Protein AF-A0ABD0QW19-F1 (afdb_monomer)

Radius of gyration: 13.27 Å; Cα contacts (8 Å, |Δi|>4): 76; chains: 1; bounding box: 31×26×3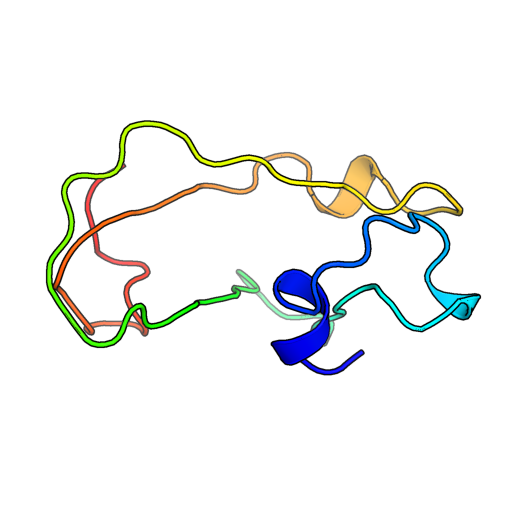1 Å

Structure (mmCIF, N/CA/C/O backbone):
data_AF-A0ABD0QW19-F1
#
_entry.id   AF-A0ABD0QW19-F1
#
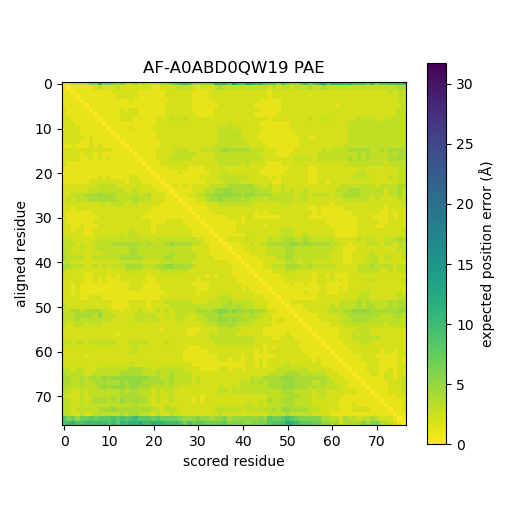loop_
_atom_site.group_PDB
_atom_site.id
_atom_site.type_symbol
_atom_site.label_atom_id
_atom_site.label_alt_id
_atom_site.label_comp_id
_atom_site.label_asym_id
_atom_site.label_entity_id
_atom_site.label_seq_id
_atom_site.pdbx_PDB_ins_code
_atom_site.Cartn_x
_atom_site.Cartn_y
_atom_site.Cartn_z
_atom_site.occupancy
_atom_site.B_iso_or_equiv
_atom_site.auth_seq_id
_atom_site.auth_comp_id
_atom_site.auth_asym_id
_atom_site.auth_atom_id
_atom_site.pdbx_PDB_model_num
ATOM 1 N N . GLY A 1 1 ? -0.355 2.944 -11.505 1.00 86.88 1 GLY A N 1
ATOM 2 C CA . GLY A 1 1 ? -1.522 2.051 -11.436 1.00 86.88 1 GLY A CA 1
ATOM 3 C C . GLY A 1 1 ? -2.546 2.725 -10.561 1.00 86.88 1 GLY A C 1
ATOM 4 O O . GLY A 1 1 ? -2.121 3.359 -9.601 1.00 86.88 1 GLY A O 1
ATOM 5 N N . GLY A 1 2 ? -3.832 2.645 -10.906 1.00 97.69 2 GLY A N 1
ATOM 6 C CA . GLY A 1 2 ? -4.898 3.229 -10.087 1.00 97.69 2 GLY A CA 1
ATOM 7 C C . GLY A 1 2 ? -4.905 2.673 -8.662 1.00 97.69 2 GLY A C 1
ATOM 8 O O . GLY A 1 2 ? -4.329 1.612 -8.407 1.00 97.69 2 GLY A O 1
ATOM 9 N N . ALA A 1 3 ? -5.478 3.432 -7.729 1.00 98.38 3 ALA A N 1
ATOM 10 C CA . ALA A 1 3 ? -5.476 3.122 -6.301 1.00 98.38 3 ALA A CA 1
ATOM 11 C C . ALA A 1 3 ? -6.295 1.862 -5.970 1.00 98.38 3 ALA A C 1
ATOM 13 O O . ALA A 1 3 ? -5.951 1.137 -5.039 1.00 98.38 3 ALA A O 1
ATOM 14 N N . GLU A 1 4 ? -7.326 1.576 -6.761 1.00 98.50 4 GLU A N 1
ATOM 15 C CA . GLU A 1 4 ? -8.222 0.426 -6.635 1.00 98.50 4 GLU A CA 1
ATOM 16 C C . GLU A 1 4 ? -7.495 -0.924 -6.718 1.00 98.50 4 GLU A C 1
ATOM 18 O O . GLU A 1 4 ? -7.928 -1.902 -6.118 1.00 98.50 4 GLU A O 1
ATOM 23 N N . LYS A 1 5 ? -6.330 -0.965 -7.373 1.00 98.56 5 LYS A N 1
ATOM 24 C CA . 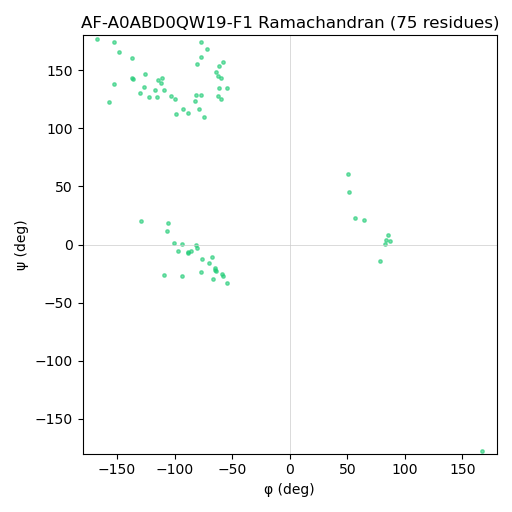LYS A 1 5 ? -5.526 -2.184 -7.554 1.00 98.56 5 LYS A CA 1
ATOM 25 C C . LYS A 1 5 ? -4.970 -2.764 -6.253 1.00 98.56 5 LYS A C 1
ATOM 27 O O . LYS A 1 5 ? -4.608 -3.925 -6.213 1.00 98.56 5 LYS A O 1
ATOM 32 N N . ALA A 1 6 ? -4.883 -1.979 -5.178 1.00 98.38 6 ALA A N 1
ATOM 33 C CA . ALA A 1 6 ? -4.460 -2.502 -3.874 1.00 98.38 6 ALA A CA 1
ATOM 34 C C . ALA A 1 6 ? -5.561 -3.310 -3.160 1.00 98.38 6 ALA A C 1
ATOM 36 O O . ALA A 1 6 ? -5.273 -3.980 -2.170 1.00 98.38 6 ALA A O 1
ATOM 37 N N . VAL A 1 7 ? -6.810 -3.238 -3.636 1.00 98.31 7 VAL A N 1
ATOM 38 C CA . VAL A 1 7 ? -7.985 -3.904 -3.046 1.00 98.31 7 VAL A CA 1
ATOM 39 C C . VAL A 1 7 ? -8.781 -4.704 -4.084 1.00 98.31 7 VAL A C 1
ATOM 41 O O . VAL A 1 7 ? -9.939 -5.035 -3.857 1.00 98.31 7 VAL A O 1
ATOM 44 N N . ASP A 1 8 ? -8.161 -5.050 -5.215 1.00 98.38 8 ASP A N 1
ATOM 45 C CA . ASP A 1 8 ? -8.792 -5.798 -6.313 1.00 98.38 8 ASP A CA 1
ATOM 46 C C . ASP A 1 8 ? -8.845 -7.324 -6.082 1.00 98.38 8 ASP A C 1
ATOM 48 O O . ASP A 1 8 ? -9.369 -8.069 -6.909 1.00 98.38 8 ASP A O 1
ATOM 52 N N . GLY A 1 9 ? -8.316 -7.802 -4.951 1.00 98.38 9 GLY A N 1
ATOM 53 C CA . GLY A 1 9 ? -8.287 -9.218 -4.580 1.00 98.38 9 GLY A CA 1
ATOM 54 C C . GLY A 1 9 ? -7.138 -10.021 -5.197 1.00 98.38 9 GLY A C 1
ATOM 55 O O . GLY A 1 9 ? -7.017 -11.213 -4.905 1.00 98.38 9 GLY A O 1
ATOM 56 N N . ASN A 1 10 ? -6.265 -9.401 -5.993 1.00 98.50 10 ASN A N 1
ATOM 57 C CA . ASN A 1 10 ? -5.130 -10.056 -6.630 1.00 98.50 10 ASN A CA 1
ATOM 58 C C . ASN A 1 10 ? -3.799 -9.606 -5.990 1.00 98.50 10 ASN A C 1
ATOM 60 O O . ASN A 1 10 ? -3.552 -8.435 -5.728 1.00 98.50 10 ASN A O 1
ATOM 64 N N . ARG A 1 11 ? -2.932 -10.579 -5.675 1.00 98.50 11 ARG A N 1
ATOM 65 C CA . ARG A 1 11 ? -1.646 -10.370 -4.981 1.00 98.50 11 ARG A CA 1
ATOM 66 C C . ARG A 1 11 ? -0.437 -10.495 -5.910 1.00 98.50 11 ARG A C 1
ATOM 68 O O . ARG A 1 11 ? 0.673 -10.730 -5.430 1.00 98.50 11 ARG A O 1
ATOM 75 N N . ASP A 1 12 ? -0.633 -10.399 -7.224 1.00 98.50 12 ASP A N 1
ATOM 76 C CA . ASP A 1 12 ? 0.478 -10.418 -8.175 1.00 98.50 12 ASP A CA 1
ATOM 77 C C . ASP A 1 12 ? 1.434 -9.252 -7.881 1.00 98.50 12 ASP A C 1
ATOM 79 O O . ASP A 1 12 ? 1.043 -8.087 -7.804 1.00 98.50 12 ASP A O 1
ATOM 83 N N . THR A 1 13 ? 2.705 -9.586 -7.680 1.00 98.38 13 THR A N 1
ATOM 84 C CA . THR A 1 13 ? 3.736 -8.627 -7.279 1.00 98.38 13 THR A CA 1
ATOM 85 C C . THR A 1 13 ? 4.409 -7.957 -8.475 1.00 98.38 13 THR A C 1
ATOM 87 O O . THR A 1 13 ? 5.202 -7.032 -8.289 1.00 98.38 13 THR A O 1
ATOM 90 N N . ASN A 1 14 ? 4.125 -8.400 -9.703 1.00 98.44 14 ASN A N 1
ATOM 91 C CA . ASN A 1 14 ? 4.668 -7.815 -10.916 1.00 98.44 14 ASN A CA 1
ATOM 92 C C . ASN A 1 14 ? 3.773 -6.669 -11.397 1.00 98.44 14 ASN A C 1
ATOM 94 O O . ASN A 1 14 ? 2.665 -6.881 -11.888 1.00 98.44 14 ASN A O 1
ATOM 98 N N . TYR A 1 15 ? 4.287 -5.438 -11.358 1.00 97.81 15 TYR A N 1
ATOM 99 C CA . TYR A 1 15 ? 3.521 -4.252 -11.762 1.00 97.81 15 TYR A CA 1
ATOM 100 C C . TYR A 1 15 ? 2.938 -4.348 -13.180 1.00 97.81 15 TYR A C 1
ATOM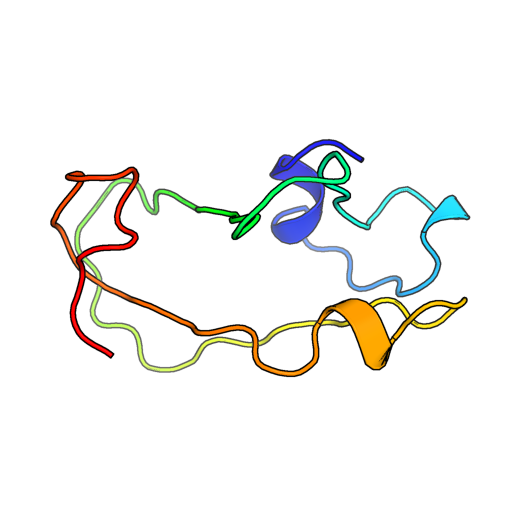 102 O O . TYR A 1 15 ? 1.841 -3.845 -13.440 1.00 97.81 15 TYR A O 1
ATOM 110 N N . ARG A 1 16 ? 3.632 -5.028 -14.105 1.00 97.50 16 ARG A N 1
ATOM 111 C CA . ARG A 1 16 ? 3.166 -5.205 -15.490 1.00 97.50 16 ARG A CA 1
ATOM 112 C C . ARG A 1 16 ? 1.958 -6.136 -15.611 1.00 97.50 16 ARG A C 1
ATOM 114 O O . ARG A 1 16 ? 1.296 -6.106 -16.641 1.00 97.50 16 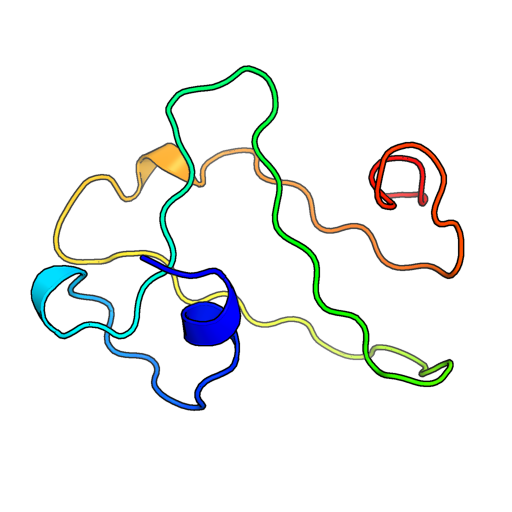ARG A O 1
ATOM 121 N N . LYS A 1 17 ? 1.648 -6.926 -14.579 1.00 98.00 17 LYS A N 1
ATOM 122 C CA . LYS A 1 17 ? 0.446 -7.773 -14.504 1.00 98.00 17 LYS A CA 1
ATOM 123 C C . LYS A 1 17 ? -0.805 -6.998 -14.099 1.00 98.00 17 LYS A C 1
ATOM 125 O O . LYS A 1 17 ? -1.898 -7.545 -14.116 1.00 98.00 17 LYS A O 1
ATOM 130 N N . GLY A 1 18 ? -0.660 -5.706 -13.800 1.00 97.44 18 GLY A N 1
ATOM 131 C CA . GLY A 1 18 ? -1.788 -4.794 -13.675 1.00 97.44 18 GLY A CA 1
ATOM 132 C C . GLY A 1 18 ? -2.459 -4.773 -12.304 1.00 97.44 18 GLY A C 1
ATOM 133 O O . GLY A 1 18 ? -3.451 -4.062 -12.196 1.00 97.44 18 GLY A O 1
ATOM 134 N N . SER A 1 19 ? -1.896 -5.433 -11.287 1.00 98.25 19 SER A N 1
ATOM 135 C CA . SER A 1 19 ? -2.459 -5.551 -9.925 1.00 98.25 19 SER A CA 1
ATOM 136 C C . SER A 1 19 ? -1.739 -4.704 -8.865 1.00 98.25 19 SER A C 1
ATOM 138 O O . SER A 1 19 ? -1.922 -4.884 -7.671 1.00 98.25 19 SER A O 1
ATOM 140 N N . CYS A 1 20 ? -0.861 -3.788 -9.277 1.00 98.44 20 CYS A N 1
ATOM 141 C CA . CYS A 1 20 ? -0.123 -2.923 -8.356 1.00 98.44 20 CYS A CA 1
ATOM 142 C C . CYS A 1 20 ? -0.533 -1.453 -8.528 1.00 98.44 20 CYS A C 1
ATOM 144 O O . CYS A 1 20 ? -0.695 -0.953 -9.653 1.00 98.44 20 CYS A O 1
ATOM 146 N N . THR A 1 21 ? -0.630 -0.728 -7.414 1.00 98.38 21 THR A N 1
ATOM 147 C CA . THR A 1 21 ? -0.786 0.733 -7.407 1.00 98.38 21 THR A CA 1
ATOM 148 C C . THR A 1 21 ? 0.559 1.414 -7.697 1.00 98.38 21 THR A C 1
ATOM 150 O O . THR A 1 21 ? 1.623 0.794 -7.634 1.00 98.38 21 THR A O 1
ATOM 153 N N . LEU A 1 22 ? 0.532 2.688 -8.099 1.00 97.94 22 LEU A N 1
ATOM 154 C CA . LEU A 1 22 ? 1.736 3.523 -8.199 1.00 97.94 22 LEU A CA 1
ATOM 155 C C . LEU A 1 22 ? 1.323 4.994 -8.126 1.00 97.94 22 LEU A C 1
ATOM 157 O O . LEU A 1 22 ? 0.536 5.429 -8.968 1.00 97.94 22 LEU A O 1
ATOM 161 N N . THR A 1 23 ? 1.864 5.732 -7.161 1.00 98.00 23 THR A N 1
ATOM 162 C CA . THR A 1 23 ? 1.719 7.190 -7.056 1.00 98.00 23 THR A CA 1
ATOM 163 C C . THR A 1 23 ? 2.635 7.903 -8.052 1.00 98.00 23 THR A C 1
ATOM 165 O O . THR A 1 23 ? 3.465 7.285 -8.726 1.00 98.00 23 THR A O 1
ATOM 168 N N . LYS A 1 24 ? 2.518 9.230 -8.138 1.00 97.31 24 LYS A N 1
ATOM 169 C CA . LYS A 1 24 ? 3.586 10.039 -8.734 1.00 97.31 24 LYS A CA 1
ATOM 170 C C . LYS A 1 24 ? 4.786 10.076 -7.778 1.00 97.31 24 LYS A C 1
ATOM 172 O O . LYS A 1 24 ? 4.696 9.662 -6.621 1.00 97.31 24 LYS A O 1
ATOM 177 N N . THR A 1 25 ? 5.919 10.568 -8.266 1.00 96.38 25 THR A N 1
ATOM 178 C CA . THR A 1 25 ? 7.030 10.943 -7.388 1.00 96.38 25 THR A CA 1
ATOM 179 C C . THR A 1 25 ? 6.656 12.244 -6.689 1.00 96.38 25 THR A C 1
ATOM 181 O O . THR A 1 25 ? 6.573 13.286 -7.335 1.00 96.38 25 THR A O 1
ATOM 184 N N . GLU A 1 26 ? 6.402 12.174 -5.388 1.00 96.06 26 GLU A N 1
ATOM 185 C CA . GLU A 1 26 ? 5.960 13.302 -4.567 1.00 96.06 26 GLU A CA 1
ATOM 186 C C . GLU A 1 26 ? 6.482 13.167 -3.132 1.00 96.06 26 GLU A C 1
ATOM 188 O O . GLU A 1 26 ? 6.979 12.110 -2.739 1.00 96.06 26 GLU A O 1
ATOM 193 N N . PHE A 1 27 ? 6.417 14.254 -2.361 1.00 96.31 27 PHE A N 1
ATOM 194 C CA . PHE A 1 27 ? 6.804 14.245 -0.953 1.00 96.31 27 PHE A CA 1
ATOM 195 C C . PHE A 1 27 ? 5.695 13.599 -0.117 1.00 96.31 27 PHE A C 1
ATOM 197 O O . PHE A 1 27 ? 4.542 14.008 -0.218 1.00 96.31 27 PHE A O 1
ATOM 204 N N . ASN A 1 28 ? 6.050 12.612 0.711 1.00 95.81 28 ASN A N 1
ATOM 205 C CA . ASN A 1 28 ? 5.116 11.835 1.537 1.00 95.81 28 ASN A CA 1
ATOM 206 C C . ASN A 1 28 ? 3.913 11.268 0.747 1.00 95.81 28 ASN A C 1
ATOM 208 O O . ASN A 1 28 ? 2.764 11.601 1.056 1.00 95.81 28 ASN A O 1
ATOM 212 N N . PRO A 1 29 ? 4.152 10.412 -0.269 1.00 97.62 29 PRO A N 1
ATOM 213 C CA . PRO A 1 29 ? 3.070 9.771 -1.007 1.00 97.62 29 PRO A CA 1
ATOM 214 C C . PRO A 1 29 ? 2.248 8.882 -0.071 1.00 97.62 29 PRO A C 1
ATOM 216 O O . PRO A 1 29 ? 2.789 8.232 0.826 1.00 97.62 29 PRO A O 1
ATOM 219 N N . TRP A 1 30 ? 0.941 8.822 -0.305 1.00 97.81 30 TRP A N 1
ATOM 220 C CA . TRP A 1 30 ? 0.016 8.054 0.521 1.00 97.81 30 TRP A CA 1
ATOM 221 C C . TRP A 1 30 ? -0.992 7.293 -0.338 1.00 97.81 30 TRP A C 1
ATOM 223 O O . TRP A 1 30 ? -1.227 7.596 -1.508 1.00 97.81 30 TRP A O 1
ATOM 233 N N . TRP A 1 31 ? -1.595 6.282 0.275 1.00 98.25 31 TRP A N 1
ATOM 234 C CA . TRP A 1 31 ? -2.735 5.552 -0.256 1.00 98.25 31 TRP A CA 1
ATOM 235 C C . TRP A 1 31 ? -3.724 5.333 0.885 1.00 98.25 31 TRP A C 1
ATOM 237 O O . TRP A 1 31 ? -3.314 5.112 2.025 1.00 98.25 31 TRP A O 1
ATOM 247 N N . ARG A 1 32 ? -5.021 5.403 0.587 1.00 97.94 32 ARG A N 1
ATOM 248 C CA . ARG A 1 32 ? -6.089 5.226 1.571 1.00 97.94 32 ARG A CA 1
ATOM 249 C C . ARG A 1 32 ? -7.187 4.347 0.995 1.00 97.94 32 ARG A C 1
ATOM 251 O O . ARG A 1 32 ? -7.571 4.523 -0.159 1.00 97.94 32 ARG A O 1
ATOM 258 N N . VAL A 1 33 ? -7.748 3.495 1.845 1.00 97.75 33 VAL A N 1
ATOM 259 C CA . VAL A 1 33 ? -9.040 2.840 1.627 1.00 97.75 33 VAL A CA 1
ATOM 260 C C . VAL A 1 33 ? -10.055 3.370 2.630 1.00 97.75 33 VAL A C 1
ATOM 262 O O . VAL A 1 33 ? -9.726 3.587 3.794 1.00 97.75 33 VAL A O 1
ATOM 265 N N . ASP A 1 34 ? -11.274 3.596 2.156 1.00 97.19 34 ASP A N 1
ATOM 266 C CA . ASP A 1 34 ? -12.443 3.834 2.995 1.00 97.19 34 ASP A CA 1
ATOM 267 C C . ASP A 1 34 ? -13.228 2.520 3.087 1.00 97.19 34 ASP A C 1
ATOM 269 O O . ASP A 1 34 ? -13.546 1.916 2.061 1.00 97.19 34 ASP A O 1
ATOM 273 N N . LEU A 1 35 ? -13.484 2.048 4.308 1.00 97.50 35 LEU A N 1
ATOM 274 C CA . LEU A 1 35 ? -14.203 0.796 4.553 1.00 97.50 35 LEU A CA 1
ATOM 275 C C . LEU A 1 35 ? -15.730 0.988 4.568 1.00 97.50 35 LEU A C 1
ATOM 277 O O . LEU A 1 35 ? -16.462 0.010 4.691 1.00 97.50 35 LEU A O 1
ATOM 281 N N . GLY A 1 36 ? -16.221 2.228 4.475 1.00 97.25 36 GLY A N 1
ATOM 282 C CA . GLY A 1 36 ? -17.643 2.581 4.468 1.00 97.25 36 GLY A CA 1
ATOM 283 C C . GLY A 1 36 ? -18.319 2.571 5.843 1.00 97.25 36 GLY A C 1
ATOM 284 O O . GLY A 1 36 ? -19.414 3.109 5.986 1.00 97.25 36 GLY A O 1
ATOM 285 N N . ASN A 1 37 ? -17.685 1.989 6.866 1.00 97.56 37 ASN A N 1
ATOM 286 C CA . ASN A 1 37 ? -18.136 2.025 8.256 1.00 97.56 37 ASN A CA 1
ATOM 287 C C . ASN A 1 37 ? -16.942 1.888 9.218 1.00 97.56 37 ASN A C 1
ATOM 289 O O . ASN A 1 37 ? -15.808 1.652 8.798 1.00 97.56 37 ASN A O 1
ATOM 293 N N . VAL A 1 38 ? -17.198 2.026 10.517 1.00 97.44 38 VAL A N 1
ATOM 294 C CA . VAL A 1 38 ? -16.198 1.851 11.569 1.00 97.44 38 VAL A CA 1
ATOM 295 C C . VAL A 1 38 ? -16.036 0.366 11.881 1.00 97.44 38 VAL A C 1
ATOM 297 O O . VAL A 1 38 ? -16.990 -0.314 12.254 1.00 97.44 38 VAL A O 1
ATOM 300 N N . TYR A 1 39 ? -14.802 -0.122 11.773 1.00 97.50 39 TYR A N 1
ATOM 301 C CA . TYR A 1 39 ? -14.437 -1.503 12.078 1.00 97.50 39 TYR A CA 1
ATOM 302 C C . TYR A 1 39 ? -13.299 -1.549 13.095 1.00 97.50 39 TYR A C 1
ATOM 304 O O . TYR A 1 39 ? -12.391 -0.718 13.070 1.00 97.50 39 TYR A O 1
ATOM 312 N N . SER A 1 40 ? -13.311 -2.568 13.955 1.00 97.50 40 SER A N 1
ATOM 313 C CA . SER A 1 40 ? -12.126 -2.935 14.731 1.00 97.50 40 SER A CA 1
ATOM 314 C C . SER A 1 40 ? -11.178 -3.728 13.830 1.00 97.50 40 SER A C 1
ATOM 316 O O . SER A 1 40 ? -11.539 -4.793 13.323 1.00 97.50 40 SER A O 1
ATOM 318 N N . ILE A 1 41 ? -9.982 -3.193 13.584 1.00 97.19 41 ILE A N 1
ATOM 319 C CA . ILE A 1 41 ? -9.011 -3.796 12.666 1.00 97.19 41 ILE A CA 1
ATOM 320 C C . ILE A 1 41 ? -8.067 -4.711 13.443 1.00 97.19 41 ILE A C 1
ATOM 322 O O . ILE A 1 41 ? -7.290 -4.251 14.272 1.00 97.19 41 ILE A O 1
ATOM 326 N N . SER A 1 42 ? -8.101 -6.009 13.141 1.00 97.69 42 SER A N 1
ATOM 327 C CA . SER A 1 42 ? -7.223 -7.006 13.771 1.00 97.69 42 SER A CA 1
ATOM 328 C C . SER A 1 42 ? -5.937 -7.276 12.988 1.00 97.69 42 SER A C 1
ATOM 330 O O . SER A 1 42 ? -4.933 -7.691 13.564 1.00 97.69 42 SER A O 1
ATOM 332 N N . LYS A 1 43 ? -5.952 -7.074 11.665 1.00 97.69 43 LYS A N 1
ATOM 333 C CA . LYS A 1 43 ? -4.812 -7.357 10.792 1.00 97.69 43 LYS A CA 1
ATOM 334 C C . LYS A 1 43 ? -4.827 -6.475 9.553 1.00 97.69 43 LYS A C 1
ATOM 336 O O . LYS A 1 43 ? -5.846 -6.350 8.882 1.00 97.69 43 LYS A O 1
ATOM 341 N N . VAL A 1 44 ? -3.647 -5.978 9.196 1.00 97.69 44 VAL A N 1
ATOM 342 C CA . VAL A 1 44 ? -3.356 -5.385 7.888 1.00 97.69 44 VAL A CA 1
ATOM 343 C C . VAL A 1 44 ? -2.280 -6.235 7.217 1.00 97.69 44 VAL A C 1
ATOM 345 O O . VAL A 1 44 ? -1.295 -6.612 7.849 1.00 97.69 44 VAL A O 1
ATOM 348 N N . ALA A 1 45 ? -2.476 -6.578 5.946 1.00 98.12 45 ALA A N 1
ATOM 349 C CA . ALA A 1 45 ? -1.497 -7.309 5.147 1.00 98.12 45 ALA A CA 1
ATOM 350 C C . ALA A 1 45 ? -1.151 -6.488 3.905 1.00 98.12 45 ALA A C 1
ATOM 352 O O . ALA A 1 45 ? -2.048 -6.086 3.169 1.00 98.12 45 ALA A O 1
ATOM 353 N N . ILE A 1 46 ? 0.141 -6.258 3.671 1.00 98.38 46 ILE A N 1
ATOM 354 C CA . ILE A 1 46 ? 0.636 -5.492 2.525 1.00 98.38 46 ILE A CA 1
ATOM 355 C C . ILE A 1 46 ? 1.454 -6.418 1.628 1.00 98.38 46 ILE A C 1
ATOM 357 O O . ILE A 1 46 ? 2.397 -7.067 2.083 1.00 98.38 46 ILE A O 1
ATOM 361 N N . THR A 1 47 ? 1.111 -6.453 0.343 1.00 98.50 47 THR A N 1
ATOM 362 C CA . THR A 1 47 ? 1.891 -7.132 -0.693 1.00 98.50 47 THR A CA 1
ATOM 363 C C . THR A 1 47 ? 2.739 -6.094 -1.421 1.00 98.50 47 THR A C 1
ATOM 365 O O . THR A 1 47 ? 2.211 -5.214 -2.094 1.00 98.50 47 THR A O 1
ATOM 368 N N . ASN A 1 48 ? 4.062 -6.165 -1.255 1.00 98.44 48 ASN A N 1
ATOM 369 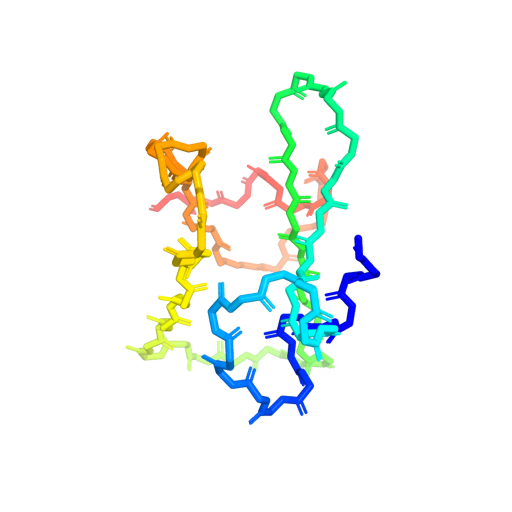C CA . ASN A 1 48 ? 4.987 -5.244 -1.917 1.00 98.44 48 ASN A CA 1
ATOM 370 C C . ASN A 1 48 ? 5.250 -5.671 -3.371 1.00 98.44 48 ASN A C 1
ATOM 372 O O . ASN A 1 48 ? 5.160 -6.853 -3.713 1.00 98.44 48 ASN A O 1
ATOM 376 N N . ARG A 1 49 ? 5.635 -4.711 -4.212 1.00 98.12 49 ARG A N 1
ATOM 377 C CA . ARG A 1 49 ? 6.076 -4.968 -5.584 1.00 98.12 49 ARG A CA 1
ATOM 378 C C . ARG A 1 49 ? 7.326 -5.857 -5.587 1.00 98.12 49 ARG A C 1
ATOM 380 O O . ARG A 1 49 ? 8.269 -5.621 -4.833 1.00 98.12 49 ARG A O 1
ATOM 387 N N . GLY A 1 50 ? 7.325 -6.868 -6.451 1.00 98.06 50 GLY A N 1
ATOM 388 C CA . GLY A 1 50 ? 8.340 -7.921 -6.510 1.00 98.06 50 GLY A CA 1
ATOM 389 C C . GLY A 1 50 ? 9.251 -7.857 -7.736 1.00 98.06 50 GLY A C 1
ATOM 390 O O . GLY A 1 50 ? 10.392 -8.300 -7.653 1.00 98.06 50 GLY A O 1
ATOM 391 N N . ASP A 1 51 ? 8.796 -7.281 -8.855 1.00 97.88 51 ASP A N 1
ATOM 392 C CA . ASP A 1 51 ? 9.570 -7.226 -10.107 1.00 97.88 51 ASP A CA 1
ATOM 393 C C . ASP A 1 51 ? 10.688 -6.167 -10.102 1.00 97.88 51 ASP A C 1
ATOM 395 O O . ASP A 1 51 ? 11.656 -6.289 -10.848 1.00 97.88 51 ASP A O 1
ATOM 399 N N . CYS A 1 52 ? 10.579 -5.130 -9.266 1.00 97.19 52 CYS A N 1
ATOM 400 C CA . CYS A 1 52 ? 11.636 -4.152 -9.003 1.00 97.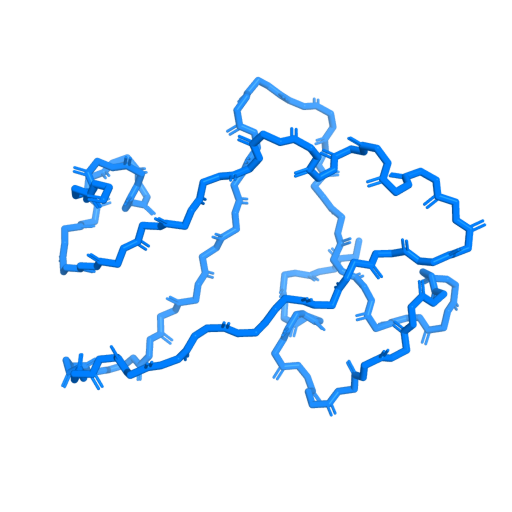19 52 CYS A CA 1
ATOM 401 C C . CYS A 1 52 ? 11.289 -3.300 -7.780 1.00 97.19 52 CYS A C 1
ATOM 403 O O . CYS A 1 52 ? 10.166 -3.344 -7.275 1.00 97.19 52 CYS A O 1
ATOM 405 N N . CYS A 1 53 ? 12.218 -2.420 -7.402 1.00 96.50 53 CYS A N 1
ATOM 406 C CA . CYS A 1 53 ? 11.888 -1.188 -6.689 1.00 96.50 53 CYS A CA 1
ATOM 407 C C . CYS A 1 53 ? 11.272 -1.388 -5.289 1.00 96.50 53 CYS A C 1
ATOM 409 O O . CYS A 1 53 ? 10.575 -0.513 -4.766 1.00 96.50 53 CYS A O 1
ATOM 411 N N . LYS A 1 54 ? 11.493 -2.568 -4.701 1.00 96.38 54 LYS A N 1
ATOM 412 C CA . LYS A 1 54 ? 10.942 -3.014 -3.413 1.00 96.38 54 LYS A CA 1
ATOM 413 C C . LYS A 1 54 ? 11.313 -2.086 -2.257 1.00 96.38 54 LYS A C 1
ATOM 415 O O . LYS A 1 54 ? 10.573 -1.990 -1.281 1.00 96.38 54 LYS A O 1
ATOM 420 N N . GLU A 1 55 ? 12.437 -1.386 -2.378 1.00 97.88 55 GLU A N 1
ATOM 421 C CA . GLU A 1 55 ? 12.941 -0.412 -1.415 1.00 97.88 55 GLU A CA 1
ATOM 422 C C . GLU A 1 55 ? 12.048 0.825 -1.267 1.00 97.88 55 GLU A C 1
ATOM 424 O O . GLU A 1 55 ? 12.087 1.461 -0.219 1.00 97.88 55 GLU A O 1
ATOM 429 N N . ARG A 1 56 ? 11.202 1.143 -2.258 1.00 97.56 56 ARG A N 1
ATOM 430 C CA . ARG A 1 56 ? 10.330 2.332 -2.229 1.00 97.56 56 ARG A CA 1
ATOM 431 C C . ARG A 1 56 ? 9.284 2.311 -1.116 1.00 97.56 56 ARG A C 1
ATOM 433 O O . ARG A 1 56 ? 8.802 3.368 -0.734 1.00 97.56 5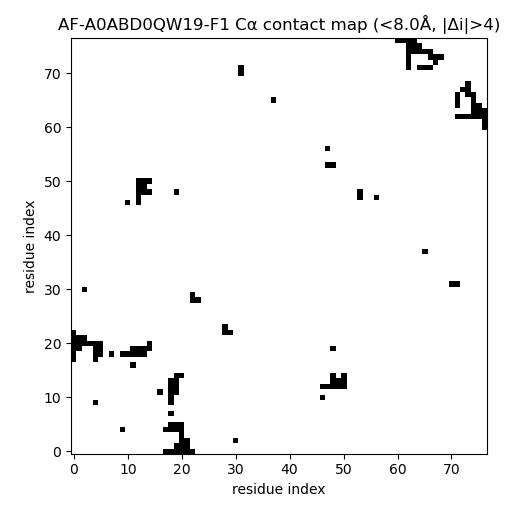6 ARG A O 1
ATOM 440 N N . LEU A 1 57 ? 8.936 1.130 -0.604 1.00 97.75 57 LEU A N 1
ATOM 441 C CA . LEU A 1 57 ? 7.993 0.981 0.508 1.00 97.75 57 LEU A CA 1
ATOM 442 C C . LEU A 1 57 ? 8.686 1.054 1.884 1.00 97.75 57 LEU A C 1
ATOM 444 O O . LEU 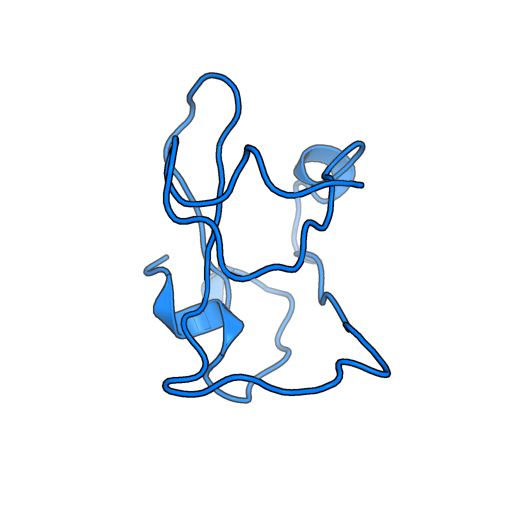A 1 57 ? 8.028 1.035 2.923 1.00 97.75 57 LEU A O 1
ATOM 448 N N . LYS A 1 58 ? 10.024 1.114 1.928 1.00 97.94 58 LYS A N 1
ATOM 449 C CA . LYS A 1 58 ? 10.776 1.162 3.185 1.00 97.94 58 LYS A CA 1
ATOM 450 C C . LYS A 1 58 ? 10.421 2.433 3.962 1.00 97.94 58 LYS A C 1
ATOM 452 O O . LYS A 1 58 ? 10.535 3.533 3.436 1.00 97.94 58 LYS A O 1
ATOM 457 N N . GLY A 1 59 ? 10.046 2.271 5.231 1.00 97.19 59 GLY A N 1
ATOM 458 C CA . GLY A 1 59 ? 9.668 3.384 6.109 1.00 97.19 59 GLY A CA 1
ATOM 459 C C . GLY A 1 59 ? 8.215 3.846 5.965 1.00 97.19 59 GLY A C 1
ATOM 460 O O . GLY A 1 59 ? 7.830 4.801 6.634 1.00 97.19 59 GLY A O 1
ATOM 461 N N . ALA A 1 60 ? 7.404 3.175 5.136 1.00 97.50 60 ALA A N 1
ATOM 462 C CA . ALA A 1 60 ? 5.971 3.432 5.078 1.00 97.50 60 ALA A CA 1
ATOM 463 C C . ALA A 1 60 ? 5.308 3.182 6.442 1.00 97.50 60 ALA A C 1
ATOM 465 O O . ALA A 1 60 ? 5.670 2.255 7.170 1.00 97.50 60 ALA A O 1
ATOM 466 N N . GLN A 1 61 ? 4.319 4.011 6.763 1.00 97.94 61 GLN A N 1
ATOM 467 C CA . GLN A 1 61 ? 3.545 3.939 7.997 1.00 97.94 61 GLN A CA 1
ATOM 468 C C . GLN A 1 61 ? 2.113 3.510 7.686 1.00 97.94 61 GLN A C 1
ATOM 470 O O . GLN A 1 61 ? 1.543 3.923 6.677 1.00 97.94 61 GLN A O 1
ATOM 475 N N . ILE A 1 62 ? 1.532 2.701 8.568 1.00 98.00 62 ILE A N 1
ATOM 476 C CA . ILE A 1 62 ? 0.114 2.347 8.531 1.00 98.00 62 ILE A CA 1
ATOM 477 C C . ILE A 1 62 ? -0.562 3.166 9.622 1.00 98.00 62 ILE A C 1
ATOM 479 O O . ILE A 1 62 ? -0.108 3.148 10.760 1.00 98.00 62 ILE A O 1
ATOM 483 N N . ARG A 1 63 ? -1.625 3.884 9.266 1.00 97.88 63 ARG A N 1
ATOM 484 C CA . ARG A 1 63 ? -2.439 4.660 10.203 1.00 97.88 63 ARG A CA 1
ATOM 485 C C . ARG A 1 63 ? -3.890 4.243 10.040 1.00 97.88 63 ARG A C 1
ATOM 487 O O . ARG A 1 63 ? -4.359 4.094 8.911 1.00 97.88 63 ARG A O 1
ATOM 494 N N . ILE A 1 64 ? -4.584 4.036 11.153 1.00 97.94 64 ILE A N 1
ATOM 495 C CA . ILE A 1 64 ? -5.971 3.566 11.183 1.00 97.94 64 ILE A CA 1
ATOM 496 C C . ILE A 1 64 ? -6.753 4.503 12.091 1.00 97.94 64 ILE A C 1
ATOM 498 O O . ILE A 1 64 ? -6.346 4.772 13.216 1.00 97.94 64 ILE A O 1
ATOM 502 N N . GLY A 1 65 ? -7.886 4.996 11.610 1.00 97.25 65 GLY A N 1
ATOM 503 C CA . GLY A 1 65 ? -8.775 5.811 12.418 1.00 97.25 65 GLY A CA 1
ATOM 504 C C . GLY A 1 65 ? -9.828 6.512 11.580 1.00 97.25 65 GLY A C 1
ATOM 505 O O . GLY A 1 65 ? -9.905 6.337 10.365 1.00 97.25 65 GLY A O 1
ATOM 506 N N . ASN A 1 66 ? -10.641 7.313 12.261 1.00 96.50 66 ASN A N 1
ATOM 507 C CA . ASN A 1 66 ? -11.816 7.959 11.681 1.00 96.50 66 ASN A CA 1
ATOM 508 C C . ASN A 1 66 ? -11.570 9.437 11.321 1.00 96.50 66 ASN A C 1
ATOM 510 O O . ASN A 1 66 ? -12.485 10.118 10.864 1.00 96.50 66 ASN A O 1
ATOM 514 N N . ASN A 1 67 ? -10.358 9.965 11.534 1.00 96.31 67 ASN A N 1
ATOM 515 C CA . ASN A 1 67 ? -10.030 11.345 11.179 1.00 96.31 67 ASN A CA 1
ATOM 516 C C . ASN A 1 67 ? -9.690 11.444 9.684 1.00 96.31 67 ASN A C 1
ATOM 518 O O . ASN A 1 67 ? -8.832 10.710 9.195 1.00 96.31 67 ASN A O 1
ATOM 522 N N . LEU A 1 68 ? -10.325 12.376 8.966 1.00 95.44 68 LEU A N 1
ATOM 523 C CA . LEU A 1 68 ? -10.083 12.637 7.539 1.00 95.44 68 LEU A CA 1
ATOM 524 C C . LEU A 1 68 ? -9.124 13.809 7.277 1.00 95.44 68 LEU A C 1
ATOM 526 O O . LEU A 1 68 ? -8.742 14.044 6.128 1.00 95.44 68 LEU A O 1
ATOM 530 N N . SER A 1 69 ? -8.704 14.531 8.318 1.00 97.06 69 SER A N 1
ATOM 531 C CA . SER A 1 69 ? -7.730 15.623 8.208 1.00 97.06 69 SER A CA 1
ATOM 532 C C . SER A 1 69 ? -6.453 15.128 7.531 1.00 97.06 69 SER A C 1
ATOM 534 O O . SER A 1 69 ? -5.950 14.053 7.867 1.00 97.06 69 SER A O 1
ATOM 536 N N . ASN A 1 70 ? -5.928 15.901 6.573 1.00 95.81 70 ASN A N 1
ATOM 537 C CA . ASN A 1 70 ? -4.761 15.511 5.771 1.00 95.81 70 ASN A CA 1
ATOM 538 C C . ASN A 1 70 ? -4.922 14.110 5.139 1.00 95.81 70 ASN A C 1
ATOM 540 O O . ASN A 1 70 ? -4.038 13.262 5.228 1.00 95.81 70 ASN A O 1
ATOM 544 N N . ASN A 1 71 ? -6.097 13.830 4.566 1.00 95.50 71 ASN A N 1
ATOM 545 C CA . ASN A 1 71 ? -6.453 12.531 3.985 1.00 95.50 71 ASN A CA 1
ATOM 546 C C . ASN A 1 71 ? -6.334 11.339 4.954 1.00 95.50 71 ASN A C 1
ATOM 548 O O . ASN A 1 71 ? -6.215 10.202 4.512 1.00 95.50 71 ASN A O 1
ATOM 552 N N . GLY A 1 72 ? -6.394 11.581 6.264 1.00 96.25 72 GLY A N 1
ATOM 553 C CA . GLY A 1 72 ? -6.231 10.555 7.294 1.00 96.25 72 GLY A CA 1
ATOM 554 C C . GLY A 1 72 ? -4.786 10.283 7.711 1.00 96.25 72 GLY A C 1
ATOM 555 O O . GLY A 1 72 ? -4.558 9.461 8.597 1.00 96.25 72 GLY A O 1
ATOM 556 N N . ASN A 1 73 ? -3.811 11.020 7.171 1.00 96.06 73 ASN A N 1
ATOM 557 C CA . ASN A 1 73 ? -2.408 10.920 7.587 1.00 96.06 73 ASN A CA 1
ATOM 558 C C . ASN A 1 73 ? -2.158 11.435 9.019 1.00 96.06 73 ASN A C 1
ATOM 560 O O . ASN A 1 73 ? -1.085 11.206 9.570 1.00 96.06 73 ASN A O 1
ATOM 564 N N . ASN A 1 74 ? -3.141 12.105 9.630 1.00 96.12 74 ASN A N 1
ATOM 565 C CA . ASN A 1 74 ? -3.073 12.590 11.010 1.00 96.12 74 ASN A CA 1
ATOM 566 C C . ASN A 1 74 ? -3.668 11.609 12.041 1.00 96.12 74 ASN A C 1
ATOM 568 O O . ASN A 1 74 ? -3.692 11.941 13.222 1.00 96.12 74 ASN A O 1
ATOM 572 N N . ASN A 1 75 ? -4.172 10.435 11.633 1.00 96.94 75 ASN A N 1
ATOM 573 C CA . ASN A 1 75 ? -4.534 9.388 12.599 1.00 96.94 75 ASN A CA 1
ATOM 574 C C . ASN A 1 75 ? -3.276 8.908 13.338 1.00 96.94 75 ASN A C 1
ATOM 576 O O . ASN A 1 75 ? -2.187 8.930 12.762 1.00 96.94 75 ASN A O 1
ATOM 580 N N . GLU A 1 76 ? -3.412 8.494 14.594 1.00 92.69 76 GLU A N 1
ATOM 581 C CA . GLU A 1 76 ? -2.284 8.044 15.420 1.00 92.69 76 GLU A CA 1
ATOM 582 C C . GLU A 1 76 ? -1.581 6.809 14.817 1.00 92.69 76 GLU A C 1
ATOM 584 O O . GLU A 1 76 ? -2.167 6.082 14.007 1.00 92.69 76 GLU A O 1
ATOM 589 N N . LEU A 1 77 ? -0.290 6.654 15.143 1.00 82.62 77 LEU A N 1
ATOM 590 C CA . LEU A 1 77 ? 0.533 5.505 14.736 1.00 82.62 77 LEU A CA 1
ATOM 591 C C . LEU A 1 77 ? 0.265 4.292 15.621 1.00 82.62 77 LEU A C 1
ATOM 593 O O . LEU A 1 77 ? 0.161 4.498 16.849 1.00 82.62 77 LEU A O 1
#

pLDDT: mean 97.15, std 2.27, range [82.62, 98.56]

Foldseek 3Di:
DDLCLQVPPDLDQAVVVVSDDDDPPDDPDDHDDDPVDDDDDPDDDGRHRDPDDSCVCPPPDDADDDDCVVHRPPHDD

Secondary structure (DSSP, 8-state):
--GGGGSSS-----GGGT------S-SS-------SS-------------SS-GGGGTT-----SS--GGGGTTS--

Solvent-accessible surface area (backbone atoms only — not comparable to full-atom values): 5409 Å² total; per-residue (Å²): 71,61,75,63,26,74,73,66,84,55,81,56,31,40,59,92,77,66,31,33,54,51,81,76,95,61,86,84,73,83,86,82,84,83,82,90,64,93,75,90,83,89,79,87,85,83,83,66,52,65,75,56,76,56,70,78,60,65,88,72,82,76,59,68,72,89,51,63,58,78,81,25,73,72,28,62,120

Mean predicted aligned error: 2.29 Å

Organism: Cirrhinus mrigala (NCBI:txid683832)

InterPro domains:
  IPR006585 Fucolectin tachylectin-4 pentraxin-1 [SM00607] (1-76)
  IPR008979 Galactose-binding-like domain superfamily [SSF49785] (1-76)
  IPR051941 Blood Group Antigen-Binding Lectin [PTHR45713] (3-75)

Sequence (77 aa):
GGAEKAVDGNRDTNYRKGSCTLTKTEFNPWWRVDLGNVYSISKVAITNRGDCCKERLKGAQIRIGNNLSNNGNNNEL